Protein AF-A0A8T3C0V6-F1 (afdb_monomer_lite)

InterPro domains:
  IPR039926 Protein egg apparatus-1 [PF28138] (9-73)

Secondary structure (DSSP, 8-state):
------SSHHHHHHHHHHHHHHHHHHHHHHHHHT--------EEEPTT-TT-EEEHHHHHH-HHHHHHHHHHHHHHHHH--

Sequence (81 aa):
MAPNEDNNMTIIAFVAAAAGAFLWAAYRYFSFSSNDEGEKHKMMRAPGRPYEHIRRDNFVNNPQQYFSKLRKEEREKRSHN

pLDDT: mean 71.68, std 19.18, range [39.84, 94.69]

Radius of gyration: 3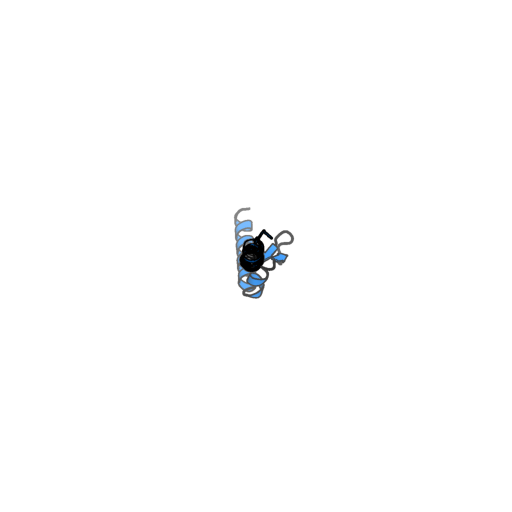1.37 Å; chains: 1; bounding box: 80×39×68 Å

Structure (mmCIF, N/CA/C/O backbone):
data_AF-A0A8T3C0V6-F1
#
_entry.id   AF-A0A8T3C0V6-F1
#
loop_
_atom_site.group_PDB
_atom_site.id
_atom_site.type_symbol
_atom_site.label_atom_id
_atom_site.label_alt_id
_atom_site.label_comp_id
_atom_site.label_asym_id
_atom_site.label_entity_id
_atom_site.label_seq_id
_atom_site.pdbx_PDB_ins_code
_atom_site.Cartn_x
_atom_site.Cartn_y
_atom_site.Cartn_z
_atom_site.occupancy
_atom_site.B_iso_or_equiv
_atom_site.auth_seq_id
_atom_site.auth_comp_id
_atom_site.auth_asym_id
_atom_site.auth_atom_id
_atom_site.pdbx_PDB_model_num
ATOM 1 N N . MET A 1 1 ? 63.679 29.347 -43.247 1.00 46.44 1 MET A N 1
ATOM 2 C CA . MET A 1 1 ? 62.833 28.138 -43.299 1.00 46.44 1 MET A CA 1
ATOM 3 C C . MET A 1 1 ? 62.811 27.524 -41.904 1.00 46.44 1 MET A C 1
ATOM 5 O O . MET A 1 1 ? 63.769 26.870 -41.525 1.00 46.44 1 MET A O 1
ATOM 9 N N . ALA A 1 2 ? 61.787 27.875 -41.128 1.00 54.88 2 ALA A N 1
ATOM 10 C CA . ALA A 1 2 ? 61.322 27.296 -39.857 1.00 54.88 2 ALA A CA 1
ATOM 11 C C . ALA A 1 2 ? 60.008 28.048 -39.511 1.00 54.88 2 ALA A C 1
ATOM 13 O O . ALA A 1 2 ? 59.911 29.202 -39.945 1.00 54.88 2 ALA A O 1
ATOM 14 N N . PRO A 1 3 ? 59.027 27.479 -38.778 1.00 50.03 3 PRO A N 1
ATOM 15 C CA . PRO A 1 3 ? 59.162 26.363 -37.835 1.00 50.03 3 PRO A CA 1
ATOM 16 C C . PRO A 1 3 ? 58.190 25.178 -38.048 1.00 50.03 3 PRO A C 1
ATOM 18 O O . PRO A 1 3 ? 57.166 25.296 -38.712 1.00 50.03 3 PRO A O 1
ATOM 21 N N . ASN A 1 4 ? 58.564 24.035 -37.460 1.00 66.94 4 ASN A N 1
ATOM 22 C CA . ASN A 1 4 ? 57.737 22.845 -37.228 1.00 66.94 4 ASN A CA 1
ATOM 23 C C . ASN A 1 4 ? 56.908 23.068 -35.955 1.00 66.94 4 ASN A C 1
ATOM 25 O O . ASN A 1 4 ? 57.510 23.425 -34.941 1.00 66.94 4 ASN A O 1
ATOM 29 N N . GLU A 1 5 ? 55.593 22.833 -35.970 1.00 60.84 5 GLU A N 1
ATOM 30 C CA . GLU A 1 5 ? 54.759 22.915 -34.758 1.00 60.84 5 GLU A CA 1
ATOM 31 C C . GLU A 1 5 ? 53.355 22.318 -34.982 1.00 60.84 5 GLU A C 1
ATOM 33 O O . GLU A 1 5 ? 52.350 23.016 -35.084 1.00 60.84 5 GLU A O 1
ATOM 38 N N . ASP A 1 6 ? 53.276 20.994 -35.097 1.00 58.06 6 ASP A N 1
ATOM 39 C CA . ASP A 1 6 ? 52.020 20.319 -35.459 1.00 58.06 6 ASP A CA 1
ATOM 40 C C . ASP A 1 6 ? 51.761 19.020 -34.667 1.00 58.06 6 ASP A C 1
ATOM 42 O O . ASP A 1 6 ? 50.848 18.251 -34.962 1.00 58.06 6 ASP A O 1
ATOM 46 N N . ASN A 1 7 ? 52.490 18.813 -33.563 1.00 56.81 7 ASN A N 1
ATOM 47 C CA . ASN A 1 7 ? 52.389 17.597 -32.737 1.00 56.81 7 ASN A CA 1
ATOM 48 C C . ASN A 1 7 ? 51.475 17.734 -31.499 1.00 56.81 7 ASN A C 1
ATOM 50 O O . ASN A 1 7 ? 51.211 16.749 -30.812 1.00 56.81 7 ASN A O 1
ATOM 54 N N . ASN A 1 8 ? 50.991 18.938 -31.183 1.00 52.16 8 ASN A N 1
ATOM 55 C CA . ASN A 1 8 ? 50.215 19.249 -29.972 1.00 52.16 8 ASN A CA 1
ATOM 56 C C . ASN A 1 8 ? 48.697 19.375 -30.216 1.00 52.16 8 ASN A C 1
ATOM 58 O O . ASN A 1 8 ? 47.919 19.054 -29.319 1.00 52.16 8 ASN A O 1
ATOM 62 N N . MET A 1 9 ? 48.247 19.767 -31.414 1.00 47.78 9 MET A N 1
ATOM 63 C CA . MET A 1 9 ? 46.808 19.857 -31.732 1.00 47.78 9 MET A CA 1
ATOM 64 C C . MET A 1 9 ? 46.141 18.493 -31.957 1.00 47.78 9 MET A C 1
ATOM 66 O O . MET A 1 9 ? 44.953 18.331 -31.678 1.00 47.78 9 MET A O 1
ATOM 70 N N . THR A 1 10 ? 46.897 17.489 -32.396 1.00 49.06 10 THR A N 1
ATOM 71 C CA . THR A 1 10 ? 46.359 16.153 -32.689 1.00 49.06 10 THR A CA 1
ATOM 72 C C . THR A 1 10 ? 46.047 15.373 -31.408 1.00 49.06 10 THR A C 1
ATOM 74 O O . THR A 1 10 ? 45.037 14.683 -31.340 1.00 49.06 10 THR A O 1
ATOM 77 N N . ILE A 1 11 ? 46.853 15.532 -30.350 1.00 46.84 11 ILE A N 1
ATOM 78 C CA . ILE A 1 11 ? 46.666 14.835 -29.062 1.00 46.84 11 ILE A CA 1
ATOM 79 C C . ILE A 1 11 ? 45.447 15.383 -28.297 1.00 46.84 11 ILE A C 1
ATOM 81 O O . ILE A 1 11 ? 44.697 14.618 -27.690 1.00 46.84 11 ILE A O 1
ATOM 85 N N . ILE A 1 12 ? 45.197 16.694 -28.368 1.00 43.69 12 ILE A N 1
ATOM 86 C CA . ILE A 1 12 ? 44.079 17.350 -27.666 1.00 43.69 12 ILE A CA 1
ATOM 87 C C . ILE A 1 12 ? 42.722 16.946 -28.271 1.00 43.69 12 ILE A C 1
ATOM 89 O O . ILE A 1 12 ? 41.744 16.772 -27.541 1.00 43.69 12 ILE A O 1
ATOM 93 N N . ALA A 1 13 ? 42.663 16.705 -29.585 1.00 44.16 13 ALA A N 1
ATOM 94 C CA . ALA A 1 13 ? 41.441 16.276 -30.264 1.00 44.16 13 ALA A CA 1
ATOM 95 C C . ALA A 1 13 ? 40.963 14.870 -29.836 1.00 44.16 13 ALA A C 1
ATOM 97 O O . ALA A 1 13 ? 39.758 14.638 -29.731 1.00 44.16 13 ALA A O 1
ATOM 98 N N . PHE A 1 14 ? 41.876 13.944 -29.518 1.00 39.84 14 PHE A N 1
ATOM 99 C CA . PHE A 1 14 ? 41.503 12.591 -29.076 1.00 39.84 14 PHE A CA 1
ATOM 100 C C . PHE A 1 14 ? 40.974 12.544 -27.633 1.00 39.84 14 PHE A C 1
ATOM 102 O O . PHE A 1 14 ? 40.073 11.758 -27.334 1.00 39.84 14 PHE A O 1
ATOM 109 N N . VAL A 1 15 ? 41.468 13.407 -26.740 1.00 43.03 15 VAL A N 1
ATOM 110 C CA . VAL A 1 15 ? 41.015 13.447 -25.335 1.00 43.03 15 VAL A CA 1
ATOM 111 C C . VAL A 1 15 ? 39.605 14.046 -25.210 1.00 43.03 15 VAL A C 1
ATOM 113 O O . VAL A 1 15 ? 38.810 13.585 -24.388 1.00 43.03 15 VAL A O 1
ATOM 116 N N . ALA A 1 16 ? 39.247 15.005 -26.071 1.00 47.66 16 ALA A N 1
ATOM 117 C CA . ALA A 1 16 ? 37.919 15.623 -26.076 1.00 47.66 16 ALA A CA 1
ATOM 118 C C . ALA A 1 16 ? 36.788 14.627 -26.410 1.00 47.66 16 ALA A C 1
ATOM 120 O O . ALA A 1 16 ? 35.716 14.681 -25.806 1.00 47.66 16 ALA A O 1
ATOM 121 N N . ALA A 1 17 ? 37.031 13.678 -27.321 1.00 48.97 17 ALA A N 1
ATOM 122 C CA . ALA A 1 17 ? 36.043 12.662 -27.691 1.00 48.97 17 ALA A CA 1
ATOM 123 C C . ALA A 1 17 ? 35.839 11.599 -26.592 1.00 48.97 17 ALA A C 1
ATOM 125 O O . ALA A 1 17 ? 34.714 11.153 -26.356 1.00 48.97 17 ALA A O 1
ATOM 126 N N . ALA A 1 18 ? 36.906 11.216 -25.883 1.00 51.88 18 ALA A N 1
ATOM 127 C CA . ALA A 1 18 ? 36.848 10.175 -24.857 1.00 51.88 18 ALA A CA 1
ATOM 128 C C . ALA A 1 18 ? 36.125 10.631 -23.573 1.00 51.88 18 ALA A C 1
ATOM 130 O O . ALA A 1 18 ? 35.331 9.874 -23.009 1.00 51.88 18 ALA A O 1
ATOM 131 N N . ALA A 1 19 ? 36.335 11.878 -23.133 1.00 53.91 19 ALA A N 1
ATOM 132 C CA . ALA A 1 19 ? 35.681 12.413 -21.934 1.00 53.91 19 ALA A CA 1
ATOM 133 C C . ALA A 1 19 ? 34.157 12.565 -22.109 1.00 53.91 19 ALA A C 1
ATOM 135 O O . ALA A 1 19 ? 33.395 12.269 -21.187 1.00 53.91 19 ALA A O 1
ATOM 136 N N . GLY A 1 20 ? 33.702 12.962 -23.303 1.00 55.78 20 GLY A N 1
ATOM 137 C CA . GLY A 1 20 ? 32.276 13.111 -23.610 1.00 55.78 20 GLY A CA 1
ATOM 138 C C . GLY A 1 20 ? 31.512 11.784 -23.587 1.00 55.78 20 GLY A C 1
ATOM 139 O O . GLY A 1 20 ? 30.412 11.716 -23.037 1.00 55.78 20 GLY A O 1
ATOM 140 N N . ALA A 1 21 ? 32.110 10.710 -24.112 1.00 60.72 21 ALA A N 1
ATOM 141 C CA . ALA A 1 21 ? 31.502 9.379 -24.098 1.00 60.72 21 ALA A CA 1
ATOM 142 C C . ALA A 1 21 ? 31.384 8.808 -22.675 1.00 60.72 21 ALA A C 1
ATOM 144 O O . ALA A 1 21 ? 30.362 8.210 -22.342 1.00 60.72 21 ALA A O 1
ATOM 145 N N . PHE A 1 22 ? 32.386 9.036 -21.817 1.00 60.44 22 PHE A N 1
ATOM 146 C CA . PHE A 1 22 ? 32.353 8.583 -20.425 1.00 60.44 22 PHE A CA 1
ATOM 147 C C . PHE A 1 22 ? 31.328 9.362 -19.590 1.00 60.44 22 PHE A C 1
ATOM 149 O O . PHE A 1 22 ? 30.569 8.752 -18.843 1.00 60.44 22 PHE A O 1
ATOM 156 N N . LEU A 1 23 ? 31.229 10.686 -19.766 1.00 63.16 23 LEU A N 1
ATOM 157 C CA . LEU A 1 23 ? 30.194 11.514 -19.132 1.00 63.16 23 LEU A CA 1
ATOM 158 C C . LEU A 1 23 ? 28.782 11.149 -19.606 1.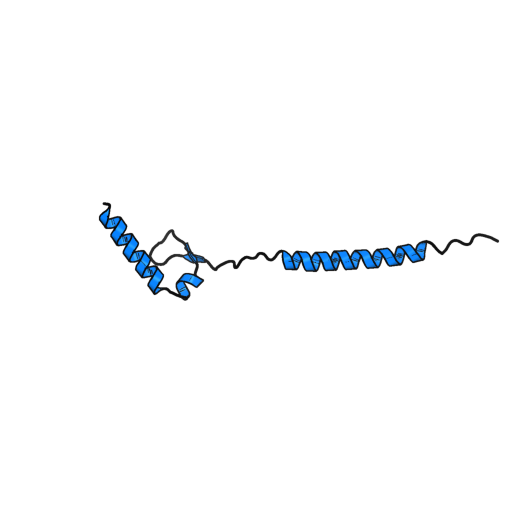00 63.16 23 LEU A C 1
ATOM 160 O O . LEU A 1 23 ? 27.879 11.052 -18.782 1.00 63.16 23 LEU A O 1
ATOM 164 N N . TRP A 1 24 ? 28.579 10.891 -20.901 1.00 62.94 24 TRP A N 1
ATOM 165 C CA . TRP A 1 24 ? 27.279 10.454 -21.420 1.00 62.94 24 TRP A CA 1
ATOM 166 C C . TRP A 1 24 ? 26.907 9.044 -20.947 1.00 62.94 24 TRP A C 1
ATOM 168 O O . TRP A 1 24 ? 25.766 8.816 -20.551 1.00 62.94 24 TRP A O 1
ATOM 178 N N . ALA A 1 25 ? 27.862 8.109 -20.928 1.00 67.19 25 ALA A N 1
ATOM 179 C CA . ALA A 1 25 ? 27.653 6.760 -20.406 1.00 67.19 25 ALA A CA 1
ATOM 180 C C . ALA A 1 25 ? 27.380 6.772 -18.894 1.00 67.19 25 ALA A C 1
ATOM 182 O O . ALA A 1 25 ? 26.450 6.107 -18.442 1.00 67.19 25 ALA A O 1
ATOM 183 N N . ALA A 1 26 ? 28.119 7.575 -18.125 1.00 64.62 26 ALA A N 1
ATOM 184 C CA . ALA A 1 26 ? 27.883 7.772 -16.699 1.00 64.62 26 ALA A CA 1
ATOM 185 C C . ALA A 1 26 ? 26.536 8.460 -16.436 1.00 64.62 26 ALA A C 1
ATOM 187 O O . ALA A 1 26 ? 25.825 8.042 -15.530 1.00 64.62 26 ALA A O 1
ATOM 188 N N . TYR A 1 27 ? 26.132 9.440 -17.253 1.00 62.72 27 TYR A N 1
ATOM 189 C CA . TYR A 1 27 ? 24.805 10.053 -17.174 1.00 62.72 27 TYR A CA 1
ATOM 190 C C . TYR A 1 27 ? 23.705 9.028 -17.481 1.00 62.72 27 TYR A C 1
ATOM 192 O O . TYR A 1 27 ? 22.790 8.877 -16.687 1.00 62.72 27 TYR A O 1
ATOM 200 N N . ARG A 1 28 ? 23.825 8.225 -18.549 1.00 63.44 28 ARG A N 1
ATOM 201 C CA . ARG A 1 28 ? 22.889 7.122 -18.852 1.00 63.44 28 ARG A CA 1
ATOM 202 C C . ARG A 1 28 ? 22.807 6.100 -17.716 1.00 63.44 28 ARG A C 1
ATOM 204 O O . ARG A 1 28 ? 21.708 5.669 -17.385 1.00 63.44 28 ARG A O 1
ATOM 211 N N . TYR A 1 29 ? 23.939 5.722 -17.126 1.00 58.06 29 TYR A N 1
ATOM 212 C CA . TYR A 1 29 ? 23.996 4.744 -16.039 1.00 58.06 29 TYR A CA 1
ATOM 213 C C . TYR A 1 29 ? 23.427 5.309 -14.729 1.00 58.06 29 TYR A C 1
ATOM 215 O O . TYR A 1 29 ? 22.619 4.653 -14.079 1.00 58.06 29 TYR A O 1
ATOM 223 N N . PHE A 1 30 ? 23.760 6.553 -14.375 1.00 58.06 30 PHE A N 1
ATOM 224 C CA . PHE A 1 30 ? 23.241 7.229 -13.185 1.00 58.06 30 PHE A CA 1
ATOM 225 C C . PHE A 1 30 ? 21.749 7.567 -13.325 1.00 58.06 30 PHE A C 1
ATOM 227 O O . PHE A 1 30 ? 20.983 7.334 -12.394 1.00 58.06 30 PHE A O 1
ATOM 234 N N . SER A 1 31 ? 21.291 8.015 -14.500 1.00 55.19 31 SER A N 1
ATOM 235 C CA . SER A 1 31 ? 19.865 8.225 -14.795 1.00 55.19 31 SER A CA 1
ATOM 236 C C . SER A 1 31 ? 19.058 6.925 -14.794 1.00 55.19 31 SER A C 1
ATOM 238 O O . SER A 1 31 ? 17.876 6.954 -14.468 1.00 55.19 31 SER A O 1
ATOM 240 N N . PHE A 1 32 ? 19.669 5.781 -15.120 1.00 51.31 32 PHE A N 1
ATOM 241 C CA . PHE A 1 32 ? 19.020 4.473 -14.983 1.00 51.31 32 PHE A CA 1
ATOM 242 C C . PHE A 1 32 ? 19.021 3.985 -13.525 1.00 51.31 32 PHE A C 1
ATOM 244 O O . PHE A 1 32 ? 18.036 3.417 -13.065 1.00 51.31 32 PHE A O 1
ATOM 251 N N . SER A 1 33 ? 20.091 4.277 -12.779 1.00 46.59 33 SER A N 1
ATOM 252 C CA . SER A 1 33 ? 20.249 3.932 -11.359 1.00 46.59 33 SER A CA 1
ATOM 253 C C . SER A 1 33 ? 19.480 4.851 -10.398 1.00 46.59 33 SER A C 1
ATOM 255 O O . SER A 1 33 ? 19.440 4.567 -9.206 1.00 46.59 33 SER A O 1
ATOM 257 N N . SER A 1 34 ? 18.872 5.932 -10.898 1.00 49.03 34 SER A N 1
ATOM 258 C CA . SER A 1 34 ? 18.043 6.865 -10.118 1.00 49.03 34 SER A CA 1
ATOM 259 C C . SER A 1 34 ? 16.542 6.617 -10.287 1.00 49.03 34 SER A C 1
ATOM 261 O O . SER A 1 34 ? 15.739 7.472 -9.928 1.00 49.03 34 SER A O 1
ATOM 263 N N . ASN A 1 35 ? 16.148 5.458 -10.821 1.00 47.62 35 ASN A N 1
ATOM 264 C CA . ASN A 1 35 ? 14.791 4.951 -10.656 1.00 47.62 35 ASN A CA 1
ATOM 265 C C . ASN A 1 35 ? 14.731 4.044 -9.424 1.00 47.62 35 ASN A C 1
ATOM 267 O O . ASN A 1 35 ? 14.276 2.908 -9.499 1.00 47.62 35 ASN A O 1
ATOM 271 N N . ASP A 1 36 ? 15.070 4.605 -8.262 1.00 45.03 36 ASP A N 1
ATOM 272 C CA . ASP A 1 36 ? 14.333 4.285 -7.035 1.00 45.03 36 ASP A CA 1
ATOM 273 C C . ASP A 1 36 ? 12.930 4.920 -7.140 1.00 45.03 36 ASP A C 1
ATOM 275 O O . ASP A 1 36 ? 12.453 5.665 -6.285 1.00 45.03 36 ASP A O 1
ATOM 279 N N . GLU A 1 37 ? 12.211 4.590 -8.213 1.00 48.00 37 GLU A N 1
ATOM 280 C CA . GLU A 1 37 ? 10.770 4.460 -8.120 1.00 48.00 37 GLU A CA 1
ATOM 281 C C . GLU A 1 37 ? 10.526 3.129 -7.416 1.00 48.00 37 GLU A C 1
ATOM 283 O O . GLU A 1 37 ? 10.056 2.166 -8.019 1.00 48.00 37 GLU A O 1
ATOM 288 N N . GLY A 1 38 ? 10.895 3.069 -6.128 1.00 49.31 38 GLY A N 1
ATOM 289 C CA . GLY A 1 38 ? 10.417 2.030 -5.232 1.00 49.31 38 GLY A CA 1
ATOM 290 C C . GLY A 1 38 ? 8.925 1.940 -5.475 1.00 49.31 38 GLY A C 1
ATOM 291 O O . GLY A 1 38 ? 8.254 2.971 -5.370 1.00 49.31 38 GLY A O 1
ATOM 292 N N . GLU A 1 39 ? 8.486 0.772 -5.959 1.00 57.12 39 GLU A N 1
ATOM 293 C CA . GLU A 1 39 ? 7.186 0.534 -6.584 1.00 57.12 39 GLU A CA 1
ATOM 294 C C . GLU A 1 39 ? 6.167 1.541 -6.061 1.00 57.12 39 GLU A C 1
ATOM 296 O O . GLU A 1 39 ? 5.799 1.500 -4.886 1.00 57.12 39 GLU A O 1
ATOM 301 N N . LYS A 1 40 ? 5.766 2.528 -6.876 1.00 62.00 40 LYS A N 1
ATOM 302 C CA . LYS A 1 40 ? 4.714 3.472 -6.479 1.00 62.00 40 LYS A CA 1
ATOM 303 C C . LYS A 1 40 ? 3.421 2.670 -6.394 1.00 62.00 40 LYS A C 1
ATOM 305 O O . LYS A 1 40 ? 2.633 2.634 -7.338 1.00 62.00 40 LYS A O 1
ATOM 310 N N . HIS A 1 41 ? 3.238 1.960 -5.281 1.00 75.75 41 HIS A N 1
ATOM 311 C CA . HIS A 1 41 ? 2.119 1.067 -5.057 1.00 75.75 41 HIS A CA 1
ATOM 312 C C . HIS A 1 41 ? 0.861 1.894 -5.233 1.00 75.75 41 HIS A C 1
ATOM 314 O O . HIS A 1 41 ? 0.635 2.888 -4.538 1.00 75.75 41 HIS A O 1
ATOM 320 N N . LYS A 1 42 ? 0.067 1.517 -6.232 1.00 87.81 42 LYS A N 1
ATOM 321 C CA . LYS A 1 42 ? -1.108 2.280 -6.627 1.00 87.81 42 LYS A CA 1
ATOM 322 C C . LYS A 1 42 ? -2.051 2.363 -5.433 1.00 87.81 42 LYS A C 1
ATOM 324 O O . LYS A 1 42 ? -2.580 1.347 -5.001 1.00 87.81 42 LYS A O 1
ATOM 329 N N . MET A 1 43 ? -2.266 3.557 -4.896 1.00 92.69 43 MET A N 1
ATOM 330 C CA . MET A 1 43 ? -3.199 3.762 -3.789 1.00 92.69 43 MET A CA 1
ATOM 331 C C . MET A 1 43 ? -4.639 3.846 -4.314 1.00 92.69 43 MET A C 1
ATOM 333 O O . MET A 1 43 ? -4.888 4.204 -5.469 1.00 92.69 43 MET A O 1
ATOM 337 N N . MET A 1 44 ? -5.611 3.503 -3.475 1.00 92.31 44 MET A N 1
ATOM 338 C CA . MET A 1 44 ? -7.037 3.685 -3.740 1.00 92.31 44 MET A CA 1
ATOM 339 C C . MET A 1 44 ? -7.786 4.056 -2.465 1.00 92.31 44 MET A C 1
ATOM 341 O O . MET A 1 44 ? -7.343 3.750 -1.360 1.00 92.31 44 MET A O 1
ATOM 345 N N . ARG A 1 45 ? -8.947 4.697 -2.619 1.00 93.56 45 ARG A N 1
ATOM 346 C CA . ARG A 1 45 ? -9.839 4.978 -1.494 1.00 93.56 45 ARG A CA 1
ATOM 347 C C . ARG A 1 45 ? -10.278 3.670 -0.834 1.00 93.56 45 ARG A C 1
ATOM 349 O O . ARG A 1 45 ? -10.657 2.724 -1.526 1.00 93.56 45 ARG A O 1
ATOM 356 N N . ALA A 1 46 ? -10.218 3.635 0.488 1.00 93.75 46 ALA A N 1
ATOM 357 C CA . ALA A 1 46 ? -10.536 2.468 1.292 1.00 93.75 46 ALA A CA 1
ATOM 358 C C . ALA A 1 46 ? -12.062 2.212 1.328 1.00 93.75 46 ALA A C 1
ATOM 360 O O . ALA A 1 46 ? -12.823 3.091 1.751 1.00 93.75 46 ALA A O 1
ATOM 361 N N . PRO A 1 47 ? -12.552 1.035 0.892 1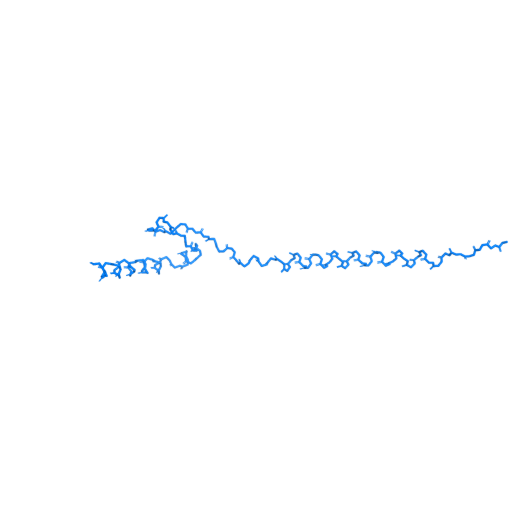.00 90.25 47 PRO A N 1
ATOM 362 C CA . PRO A 1 47 ? -13.978 0.717 0.953 1.00 90.25 47 PRO A CA 1
ATOM 363 C C . PRO A 1 47 ? -14.490 0.699 2.400 1.00 90.25 47 PRO A C 1
ATOM 365 O O . PRO A 1 47 ? -13.962 -0.018 3.241 1.00 90.25 47 PRO A O 1
ATOM 368 N N . GLY A 1 48 ? -15.523 1.485 2.709 1.00 88.38 48 GLY A N 1
ATOM 369 C CA . GLY A 1 48 ? -16.058 1.599 4.075 1.00 88.38 48 GLY A CA 1
ATOM 370 C C . GLY A 1 48 ? -15.293 2.565 4.991 1.00 88.38 48 GLY A C 1
ATOM 371 O O . GLY A 1 48 ? -15.731 2.800 6.113 1.00 88.38 48 GLY A O 1
ATOM 372 N N . ARG A 1 49 ? -14.200 3.185 4.519 1.00 88.12 49 ARG A N 1
ATOM 373 C CA . ARG A 1 49 ? -13.477 4.246 5.241 1.00 88.12 49 ARG A CA 1
ATOM 374 C C . ARG A 1 49 ? -13.282 5.467 4.344 1.00 88.12 49 ARG A C 1
ATOM 376 O O . ARG A 1 49 ? -12.288 5.563 3.627 1.00 88.12 49 ARG A O 1
ATOM 383 N N . PRO A 1 50 ? -14.222 6.428 4.365 1.00 84.38 50 PRO A N 1
ATOM 384 C CA . PRO A 1 50 ? -14.273 7.493 3.368 1.00 84.38 50 PRO A CA 1
ATOM 385 C C . PRO A 1 50 ? -13.065 8.438 3.381 1.00 84.38 50 PRO A C 1
ATOM 387 O O . PRO A 1 50 ? -12.853 9.104 2.368 1.00 84.38 50 PRO A O 1
ATOM 390 N N . TYR A 1 51 ? -12.297 8.475 4.473 1.00 90.00 51 TYR A N 1
ATOM 391 C CA . TYR A 1 51 ? -11.145 9.359 4.674 1.00 90.00 51 TYR A CA 1
ATOM 392 C C . TYR A 1 51 ? -9.789 8.634 4.630 1.00 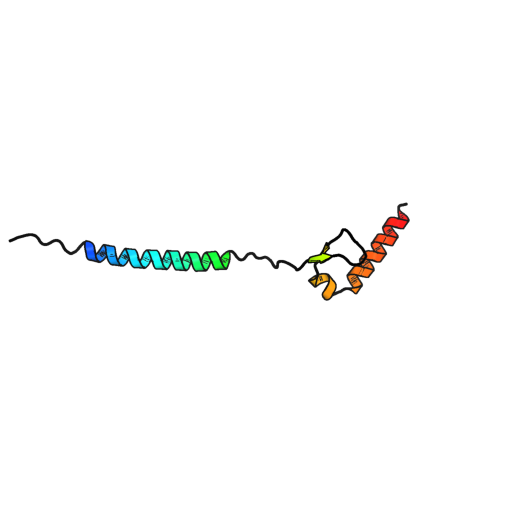90.00 51 TYR A C 1
ATOM 394 O O . TYR A 1 51 ? -8.758 9.260 4.849 1.00 90.00 51 TYR A O 1
ATOM 402 N N . GLU A 1 52 ? -9.769 7.328 4.346 1.00 91.19 52 GLU A N 1
ATOM 403 C CA . GLU A 1 52 ? -8.545 6.521 4.340 1.00 91.19 52 GLU A CA 1
ATOM 404 C C . GLU A 1 52 ? -8.210 6.037 2.920 1.00 91.19 52 GLU A C 1
ATOM 406 O O . GLU A 1 52 ? -9.097 5.773 2.101 1.00 91.19 52 GLU A O 1
ATOM 411 N N . HIS A 1 53 ? -6.915 5.917 2.623 1.00 92.56 53 HIS A N 1
ATOM 412 C CA . HIS A 1 53 ? -6.412 5.338 1.380 1.00 92.56 53 HIS A CA 1
ATOM 413 C C . HIS A 1 53 ? -5.594 4.089 1.695 1.00 92.56 53 HIS A C 1
ATOM 415 O O . HIS A 1 53 ? -4.751 4.098 2.587 1.00 92.56 53 HIS A O 1
ATOM 421 N N . ILE A 1 54 ? -5.824 3.025 0.934 1.00 92.38 54 ILE A N 1
ATOM 422 C CA . ILE A 1 54 ? -5.109 1.753 1.045 1.00 92.38 54 ILE A CA 1
ATOM 423 C C . ILE A 1 54 ? -4.358 1.464 -0.243 1.00 92.38 54 ILE A C 1
ATOM 425 O O . ILE A 1 54 ? -4.716 1.958 -1.315 1.00 92.38 54 ILE A O 1
ATOM 429 N N . ARG A 1 55 ? -3.335 0.617 -0.156 1.00 92.06 55 ARG A N 1
ATOM 430 C CA . ARG A 1 55 ? -2.699 0.112 -1.365 1.00 92.06 55 ARG A CA 1
ATOM 431 C C . ARG A 1 55 ? -3.669 -0.797 -2.124 1.00 92.06 55 ARG A C 1
ATOM 433 O O . ARG A 1 55 ? -4.269 -1.709 -1.548 1.00 92.06 55 ARG A O 1
ATOM 440 N N . ARG A 1 56 ? -3.839 -0.530 -3.417 1.00 91.94 56 ARG A N 1
ATOM 441 C CA . ARG A 1 56 ? -4.751 -1.258 -4.306 1.00 91.94 56 ARG A CA 1
ATOM 442 C C . ARG A 1 56 ? -4.305 -2.702 -4.500 1.00 91.94 56 ARG A C 1
ATOM 444 O O . ARG A 1 56 ? -5.156 -3.577 -4.519 1.00 91.94 56 ARG A O 1
ATOM 451 N N . ASP A 1 57 ? -3.009 -2.943 -4.643 1.00 92.56 57 ASP A N 1
ATOM 452 C CA . ASP A 1 57 ? -2.421 -4.278 -4.806 1.00 92.56 57 ASP A CA 1
ATOM 453 C C . ASP A 1 57 ? -2.773 -5.207 -3.634 1.00 92.56 57 ASP A C 1
ATOM 455 O O . ASP A 1 57 ? -3.316 -6.287 -3.848 1.00 92.56 57 ASP A O 1
ATOM 459 N N . ASN A 1 58 ? -2.588 -4.749 -2.396 1.00 88.81 58 ASN A N 1
ATOM 460 C CA . ASN A 1 58 ? -2.932 -5.505 -1.195 1.00 88.81 58 ASN A CA 1
ATOM 461 C C . ASN A 1 58 ? -4.428 -5.843 -1.147 1.00 88.81 58 ASN A C 1
ATOM 463 O O . ASN A 1 58 ? -4.801 -6.954 -0.772 1.00 88.81 58 ASN A O 1
ATOM 467 N N . PHE A 1 59 ? -5.284 -4.898 -1.546 1.00 92.69 59 PHE A N 1
ATOM 468 C CA . PHE A 1 59 ? -6.728 -5.114 -1.591 1.00 92.69 59 PHE A CA 1
ATOM 469 C C . PHE A 1 59 ? -7.147 -6.087 -2.700 1.00 92.69 59 PHE A C 1
ATOM 471 O O . PHE A 1 59 ? -8.002 -6.934 -2.464 1.00 92.69 59 PHE A O 1
ATOM 478 N N . VAL A 1 60 ? -6.551 -5.991 -3.891 1.00 92.12 60 VAL A N 1
ATOM 479 C CA . VAL A 1 60 ? -6.839 -6.888 -5.024 1.00 92.12 60 VAL A CA 1
ATOM 480 C C . VAL A 1 60 ? -6.365 -8.309 -4.726 1.00 92.12 60 VAL A C 1
ATOM 482 O O . VAL A 1 60 ? -7.094 -9.259 -4.997 1.00 92.12 60 VAL A O 1
ATOM 485 N N . ASN A 1 61 ? -5.185 -8.451 -4.120 1.00 94.50 61 ASN A N 1
ATOM 486 C CA . ASN A 1 61 ? -4.620 -9.751 -3.774 1.00 94.50 61 ASN A CA 1
ATOM 487 C C . ASN A 1 61 ? -5.416 -10.450 -2.664 1.00 94.50 61 ASN A C 1
ATOM 489 O O . ASN A 1 61 ? -5.571 -11.669 -2.701 1.00 94.50 61 ASN A O 1
ATOM 493 N N . ASN A 1 62 ? -5.921 -9.706 -1.669 1.00 94.69 62 ASN A N 1
ATOM 494 C CA . ASN A 1 62 ? -6.705 -10.287 -0.579 1.00 94.69 62 ASN A CA 1
ATOM 495 C C . ASN A 1 62 ? -7.768 -9.323 -0.006 1.00 94.69 62 ASN A C 1
ATOM 497 O O . ASN A 1 62 ? -7.584 -8.738 1.070 1.00 94.69 62 ASN A O 1
ATOM 501 N N . PRO A 1 63 ? -8.935 -9.198 -0.662 1.00 92.00 63 PRO A N 1
ATOM 502 C CA . PRO A 1 63 ? -9.993 -8.309 -0.189 1.00 92.00 63 PRO A CA 1
ATOM 503 C C . PRO A 1 63 ? -10.651 -8.826 1.099 1.00 92.00 63 PRO A C 1
ATOM 505 O O . PRO A 1 63 ? -11.090 -8.037 1.937 1.00 92.00 63 PRO A O 1
ATOM 508 N N . GLN A 1 64 ? -10.696 -10.147 1.308 1.00 94.38 64 GLN A N 1
ATOM 509 C CA . GLN A 1 64 ? -11.297 -10.740 2.507 1.00 94.38 64 GLN A CA 1
ATOM 510 C C . GLN A 1 64 ? -10.550 -10.334 3.779 1.00 94.38 64 GLN A C 1
ATOM 512 O O . GLN A 1 64 ? -11.183 -10.004 4.786 1.00 94.38 64 GLN A O 1
ATOM 517 N N . GLN A 1 65 ? -9.216 -10.314 3.728 1.00 94.62 65 GLN A N 1
ATOM 518 C CA . GLN A 1 65 ? -8.384 -9.898 4.854 1.00 94.62 65 GLN A CA 1
ATOM 519 C C . GLN A 1 65 ? -8.600 -8.425 5.219 1.00 94.62 65 GLN A C 1
ATOM 521 O O . GLN A 1 65 ? -8.565 -8.072 6.398 1.00 94.62 65 GLN A O 1
ATOM 526 N N . TYR A 1 66 ? -8.856 -7.563 4.234 1.00 93.44 66 TYR A N 1
ATOM 527 C CA . TYR A 1 66 ? -9.195 -6.167 4.497 1.00 93.44 66 TYR A CA 1
ATOM 528 C C . TYR A 1 66 ? -10.494 -6.055 5.312 1.00 93.44 66 TYR A C 1
ATOM 530 O O . TYR A 1 66 ? -10.509 -5.449 6.384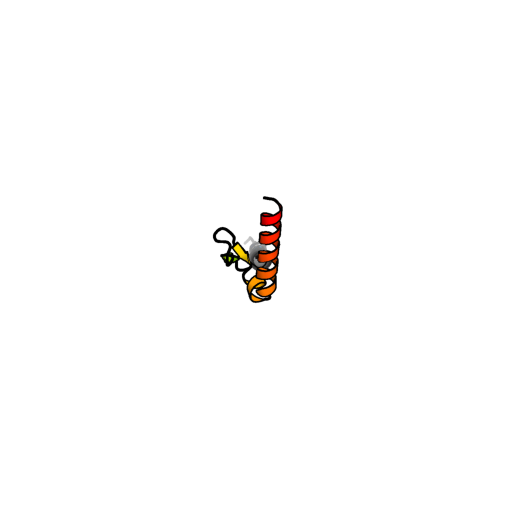 1.00 93.44 66 TYR A O 1
ATOM 538 N N . PHE A 1 67 ? -11.571 -6.708 4.867 1.00 93.25 67 PHE A N 1
ATOM 539 C CA . PHE A 1 67 ? -12.864 -6.641 5.558 1.00 93.25 67 PHE A CA 1
ATOM 540 C C . PHE A 1 67 ? -12.897 -7.401 6.892 1.00 93.25 67 PHE A C 1
ATOM 542 O O . PHE A 1 67 ? -13.705 -7.077 7.765 1.00 93.25 67 PHE A O 1
ATOM 549 N N . SER A 1 68 ? -12.063 -8.426 7.081 1.00 94.25 68 SER A N 1
ATOM 550 C CA . SER A 1 68 ? -11.943 -9.095 8.381 1.00 94.25 68 SER A CA 1
ATOM 551 C C . SER A 1 68 ? -11.279 -8.183 9.416 1.00 94.25 68 SER A C 1
ATOM 553 O O . SER A 1 68 ? -11.809 -8.053 10.521 1.00 94.25 68 SER A O 1
ATOM 555 N N . LYS A 1 69 ? -10.200 -7.481 9.040 1.00 91.38 69 LYS A N 1
ATOM 556 C CA . LYS A 1 69 ? -9.572 -6.444 9.876 1.00 91.38 69 LYS A CA 1
ATOM 557 C C . LYS A 1 69 ? -10.544 -5.306 10.175 1.00 91.38 69 LYS A C 1
ATOM 559 O O . LYS A 1 69 ? -10.717 -4.961 11.339 1.00 91.38 69 LYS A O 1
ATOM 564 N N . LEU A 1 70 ? -11.257 -4.820 9.154 1.00 91.06 70 LEU A N 1
ATOM 565 C CA . LEU A 1 70 ? -12.258 -3.760 9.298 1.00 91.06 70 LEU A CA 1
ATOM 566 C C . LEU A 1 70 ? -13.298 -4.098 10.378 1.00 91.06 70 LEU A C 1
ATOM 568 O O . LEU A 1 70 ? -13.516 -3.309 11.292 1.00 91.06 70 LEU A O 1
ATOM 572 N N . ARG A 1 71 ? -13.879 -5.304 10.319 1.00 92.31 71 ARG A N 1
ATOM 573 C CA . ARG A 1 71 ? -14.865 -5.775 11.304 1.00 92.31 71 ARG A CA 1
ATOM 574 C C . ARG A 1 71 ? -14.277 -5.964 12.700 1.00 92.31 71 ARG A C 1
ATOM 576 O O . ARG A 1 71 ? -14.978 -5.751 13.687 1.00 92.31 71 ARG A O 1
ATOM 583 N N . LYS A 1 72 ? -13.018 -6.398 12.801 1.00 93.38 72 LYS A N 1
ATOM 584 C CA . LYS A 1 72 ? -12.340 -6.563 14.091 1.00 93.38 72 LYS A CA 1
ATOM 585 C C . LYS A 1 72 ? -12.159 -5.211 14.783 1.00 93.38 72 LYS A C 1
ATOM 587 O O . LYS A 1 72 ? -12.559 -5.069 15.933 1.00 93.38 72 LYS A O 1
ATOM 592 N N . GLU A 1 73 ? -11.654 -4.218 14.058 1.00 89.56 73 GLU A N 1
ATOM 593 C CA . GLU A 1 73 ? -11.464 -2.861 14.579 1.00 89.56 73 GLU A CA 1
ATOM 594 C C . GLU A 1 73 ? -12.792 -2.207 14.992 1.00 89.56 73 GLU A C 1
ATOM 596 O O . GLU A 1 73 ? -12.860 -1.534 16.017 1.00 89.56 73 GLU A O 1
ATOM 601 N N . GLU A 1 74 ? -13.877 -2.432 14.243 1.00 89.12 74 GLU A N 1
ATOM 602 C CA . GLU A 1 74 ? -15.212 -1.962 14.639 1.00 89.12 74 GLU A CA 1
ATOM 603 C C . GLU A 1 74 ? -15.690 -2.577 15.960 1.00 89.12 74 GLU A C 1
ATOM 605 O O . GLU A 1 74 ? -16.269 -1.874 16.791 1.00 89.12 74 GLU A O 1
ATOM 610 N N . ARG A 1 75 ? -15.447 -3.877 16.178 1.00 90.75 75 ARG A N 1
ATOM 611 C CA . ARG A 1 75 ? -15.782 -4.547 17.446 1.00 90.75 75 ARG A CA 1
ATOM 612 C C . ARG A 1 75 ? -14.950 -4.005 18.604 1.00 90.75 75 ARG A C 1
ATOM 614 O O . ARG A 1 75 ? -15.505 -3.750 19.667 1.00 90.75 75 ARG A O 1
ATOM 621 N N . GLU A 1 76 ? -13.653 -3.801 18.392 1.00 90.38 76 GLU A N 1
ATOM 622 C CA . GLU A 1 76 ? -12.750 -3.251 19.409 1.00 90.38 76 GLU A CA 1
ATOM 623 C C . GLU A 1 76 ? -13.159 -1.826 19.808 1.00 90.38 76 GLU A C 1
ATOM 625 O O . GLU A 1 76 ? -13.264 -1.542 21.002 1.00 90.38 76 GLU A O 1
ATOM 630 N N . LYS A 1 77 ? -13.496 -0.960 18.840 1.00 86.9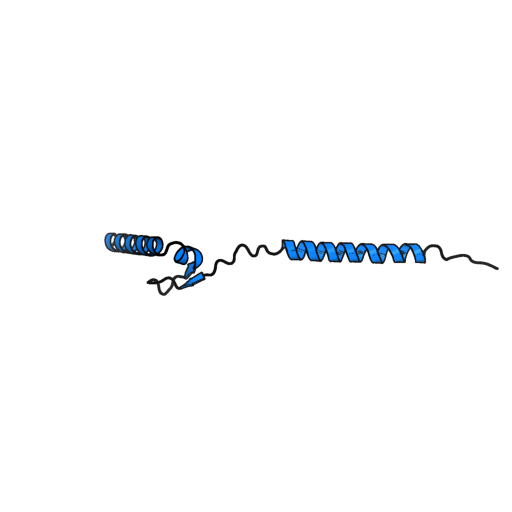4 77 LYS A N 1
ATOM 631 C CA . LYS A 1 77 ? -14.004 0.398 19.110 1.00 86.94 77 LYS A CA 1
ATOM 632 C C . LYS A 1 77 ? -15.304 0.396 19.909 1.00 86.94 77 LYS A C 1
ATOM 634 O O . LYS A 1 77 ? -15.456 1.201 20.818 1.00 86.94 77 LYS A O 1
ATOM 639 N N . ARG A 1 78 ? -16.236 -0.507 19.589 1.00 82.81 78 ARG A N 1
ATOM 640 C CA . ARG A 1 78 ? -17.504 -0.639 20.329 1.00 82.81 78 ARG A CA 1
ATOM 641 C C . ARG A 1 78 ? -17.326 -1.178 21.744 1.00 82.81 78 ARG A C 1
ATOM 643 O O . ARG A 1 78 ? -18.194 -0.945 22.565 1.00 82.81 78 ARG A O 1
ATOM 650 N N . SER A 1 79 ? -16.250 -1.914 22.013 1.00 80.88 79 SER A N 1
ATOM 651 C CA . SER A 1 79 ? -15.977 -2.472 23.340 1.00 80.88 79 SER A CA 1
ATOM 652 C C . SER A 1 79 ? -15.337 -1.470 24.308 1.00 80.88 79 SER A C 1
ATOM 654 O O . SER A 1 79 ? -15.270 -1.767 25.496 1.00 80.88 79 SER A O 1
ATOM 656 N N . HIS A 1 80 ? -14.816 -0.344 23.812 1.00 68.06 80 HIS A N 1
ATOM 657 C CA . HIS A 1 80 ? -14.129 0.678 24.615 1.00 68.06 80 HIS A CA 1
ATOM 658 C C . HIS A 1 80 ? -14.957 1.965 24.800 1.00 68.06 80 HIS A C 1
ATOM 660 O O . HIS A 1 80 ? -14.444 2.935 25.353 1.00 68.06 80 HIS A O 1
ATOM 666 N N . ASN A 1 81 ? -16.212 1.963 24.341 1.00 53.88 81 ASN A N 1
ATOM 667 C CA . ASN A 1 81 ? -17.223 3.001 24.572 1.00 53.88 81 ASN A CA 1
ATOM 668 C C . ASN A 1 81 ? -18.335 2.433 25.452 1.00 53.88 81 ASN A C 1
ATOM 670 O O . ASN A 1 81 ? -18.911 3.223 26.226 1.00 53.88 81 ASN A O 1
#

Organism: Dendrobium nobile (NCBI:txid94219)

Foldseek 3Di:
DDDDDDPPVVVVVVVVVVVVVVVVVVVVVVVVVPPPPVPPQDWDQQVPHRPDIDRPVVCVVPVPVSVVVVVVVVVVVVVVD